Protein AF-A0AA39SFR7-F1 (afdb_monomer_lite)

Sequence (119 aa):
MWKAAFNCLSVDEKVRSVGVPIVSACNCCSSRGIEDLDHILNNGDFASNLWRKVSAEVGVPFLAHRNWKERVQQWFNRASRSSQLGNLMVLIPCLVIWRLWRRRCAARLEGKLESISDV

Foldseek 3Di:
DVCLVVVVDDAPVVVVVVPDDDDAFQLQAPPTDGTDSQCLCPDPPVNPVVLVVVCVVLVHDDDPPDGNVVSLVSLQVPQDPPDPSSVVSNVVSVVSNVVSVVQSCCCVPVVDHDDPVND

Organism: Acer saccharum (NCBI:txid4024)

Radius of gyration: 14.79 Å; chains: 1; bounding box: 34×28×43 Å

Structure (mmCIF, N/CA/C/O backbone):
data_AF-A0AA39SFR7-F1
#
_entry.id   AF-A0AA39SFR7-F1
#
loop_
_atom_site.group_PDB
_atom_site.id
_atom_site.type_symbol
_atom_site.label_atom_id
_atom_site.label_alt_id
_atom_site.label_comp_id
_atom_site.label_asym_id
_atom_site.label_entity_id
_atom_site.label_seq_id
_atom_site.pdbx_PDB_ins_code
_atom_site.Cartn_x
_atom_site.Cartn_y
_atom_site.Cartn_z
_atom_site.occupancy
_atom_site.B_iso_or_equiv
_atom_site.auth_seq_id
_atom_site.auth_comp_id
_atom_site.auth_asym_id
_atom_site.auth_atom_id
_atom_site.pdbx_PDB_model_num
ATOM 1 N N . MET A 1 1 ? -2.981 7.686 -6.000 1.00 81.06 1 MET A N 1
ATOM 2 C CA . MET A 1 1 ? -1.546 7.653 -5.642 1.00 81.06 1 MET A CA 1
ATOM 3 C C . MET A 1 1 ? -1.153 8.759 -4.678 1.00 81.06 1 MET A C 1
ATOM 5 O O . MET A 1 1 ? -0.687 8.445 -3.594 1.00 81.06 1 MET A O 1
ATOM 9 N N . TRP A 1 2 ? -1.393 10.032 -5.014 1.00 89.69 2 TRP A N 1
ATOM 10 C CA . TRP A 1 2 ? -0.964 11.163 -4.179 1.00 89.69 2 TRP A CA 1
ATOM 11 C C . TRP A 1 2 ? -1.452 11.072 -2.719 1.00 89.69 2 TRP A C 1
ATOM 13 O O . TRP A 1 2 ? -0.640 11.185 -1.809 1.00 89.69 2 TRP A O 1
ATOM 23 N N . LYS A 1 3 ? -2.729 10.734 -2.472 1.00 92.19 3 LYS A N 1
ATOM 24 C CA . LYS A 1 3 ? -3.243 10.551 -1.099 1.00 92.19 3 LYS A CA 1
ATOM 25 C C . LYS A 1 3 ? -2.467 9.496 -0.302 1.00 92.19 3 LYS A C 1
ATOM 27 O O . LYS A 1 3 ? -2.249 9.683 0.887 1.00 92.19 3 LYS A O 1
ATOM 32 N N . ALA A 1 4 ? -2.040 8.405 -0.941 1.00 91.75 4 ALA A N 1
ATOM 33 C CA . ALA A 1 4 ? -1.218 7.384 -0.292 1.00 91.75 4 ALA A CA 1
ATOM 34 C C . ALA A 1 4 ? 0.193 7.922 -0.006 1.00 91.75 4 ALA A C 1
ATOM 36 O O . ALA A 1 4 ? 0.672 7.825 1.120 1.00 91.75 4 ALA A O 1
ATOM 37 N N . ALA A 1 5 ? 0.824 8.556 -1.002 1.00 90.06 5 ALA A N 1
ATOM 38 C CA . ALA A 1 5 ? 2.166 9.141 -0.896 1.00 90.06 5 ALA A CA 1
ATOM 39 C C . ALA A 1 5 ? 2.295 10.124 0.278 1.00 90.06 5 ALA A C 1
ATOM 41 O O . ALA A 1 5 ? 3.266 10.054 1.036 1.00 90.06 5 ALA A O 1
ATOM 42 N N . PHE A 1 6 ? 1.276 10.963 0.472 1.00 91.44 6 PHE A N 1
ATOM 43 C CA . PHE A 1 6 ? 1.222 11.980 1.522 1.00 91.44 6 PHE A CA 1
ATOM 44 C C . PHE A 1 6 ? 0.546 11.517 2.824 1.00 91.44 6 PHE A C 1
ATOM 46 O O . PHE A 1 6 ? 0.281 12.341 3.693 1.00 91.44 6 PHE A O 1
ATOM 53 N N . ASN A 1 7 ? 0.286 10.213 3.000 1.00 90.06 7 ASN A N 1
ATOM 54 C CA . ASN A 1 7 ? -0.351 9.671 4.212 1.00 90.06 7 ASN A CA 1
ATOM 55 C C . ASN A 1 7 ? -1.714 10.337 4.536 1.00 90.06 7 ASN A C 1
ATOM 57 O O . ASN A 1 7 ? -2.060 10.588 5.691 1.00 90.06 7 ASN A O 1
ATOM 61 N N . CYS A 1 8 ? -2.487 10.648 3.492 1.00 91.69 8 CYS A N 1
ATOM 62 C CA . CYS A 1 8 ? -3.820 11.259 3.563 1.00 91.69 8 CYS A CA 1
ATOM 63 C C . CYS A 1 8 ? -4.956 10.231 3.427 1.00 91.69 8 CYS A C 1
ATOM 65 O O . CYS A 1 8 ? -6.119 10.601 3.272 1.00 91.69 8 CYS A O 1
ATOM 67 N N . LEU A 1 9 ? -4.631 8.940 3.397 1.00 92.56 9 LEU A N 1
ATOM 68 C CA . LEU A 1 9 ? -5.615 7.867 3.366 1.00 92.56 9 LEU A CA 1
ATOM 69 C C . LEU A 1 9 ? -6.131 7.600 4.784 1.00 92.56 9 LEU A C 1
ATOM 71 O O . LEU A 1 9 ? -5.354 7.463 5.726 1.00 92.56 9 LEU A O 1
ATOM 75 N N . SER A 1 10 ? -7.451 7.518 4.929 1.00 91.00 10 SER A N 1
ATOM 76 C CA . SER A 1 10 ? -8.133 7.324 6.209 1.00 91.00 10 SER A CA 1
ATOM 77 C C . SER A 1 10 ? -8.085 5.863 6.661 1.00 91.00 10 SER A C 1
ATOM 79 O O . SER A 1 10 ? -9.076 5.152 6.534 1.00 91.00 10 SER A O 1
ATOM 81 N N . VAL A 1 11 ? -6.936 5.387 7.136 1.00 94.62 11 VAL A N 1
ATOM 82 C CA . VAL A 1 11 ? -6.801 4.090 7.836 1.00 94.62 11 VAL A CA 1
ATOM 83 C C . VAL A 1 11 ? -7.001 4.266 9.343 1.00 94.62 11 VAL A C 1
ATOM 85 O O . VAL A 1 11 ? -6.860 5.384 9.847 1.00 94.62 11 VAL A O 1
ATOM 88 N N . ASP A 1 12 ? -7.318 3.196 10.070 1.00 94.69 12 ASP A N 1
ATOM 89 C CA . ASP A 1 12 ? -7.673 3.313 11.491 1.00 94.69 12 ASP A CA 1
ATOM 90 C C . ASP A 1 12 ? -6.534 3.873 12.348 1.00 94.69 12 ASP A C 1
ATOM 92 O O . ASP A 1 12 ? -6.768 4.774 13.153 1.00 94.69 12 ASP A O 1
ATOM 96 N N . GLU A 1 13 ? -5.286 3.449 12.119 1.00 94.81 13 GLU A N 1
ATOM 97 C CA . GLU A 1 13 ? -4.141 4.037 12.835 1.00 94.81 13 GLU A CA 1
ATOM 98 C C . GLU A 1 13 ? -3.993 5.539 12.568 1.00 94.81 13 GLU A C 1
ATOM 100 O O . GLU A 1 13 ? -3.608 6.304 13.454 1.00 94.81 13 GLU A O 1
ATOM 105 N N . LYS A 1 14 ? -4.356 6.007 11.366 1.00 93.94 14 LYS A N 1
ATOM 106 C CA . LYS A 1 14 ? -4.312 7.437 11.046 1.00 93.94 14 LYS A CA 1
ATOM 107 C C . LYS A 1 14 ? -5.391 8.200 11.811 1.00 93.94 14 LYS A C 1
ATOM 109 O O . LYS A 1 14 ? -5.107 9.275 12.335 1.00 93.94 14 LYS A O 1
ATOM 114 N N . VAL A 1 15 ? -6.595 7.645 11.908 1.00 93.56 15 VAL A N 1
ATOM 115 C CA . VAL A 1 15 ? -7.703 8.221 12.686 1.00 93.56 15 VAL A CA 1
ATOM 116 C C . VAL A 1 15 ? -7.374 8.233 14.184 1.00 93.56 15 VAL A C 1
ATOM 118 O O . VAL A 1 15 ? -7.579 9.243 14.854 1.00 93.56 15 VAL A O 1
ATOM 121 N N . ARG A 1 16 ? -6.752 7.168 14.698 1.00 94.25 16 ARG A N 1
ATOM 122 C CA . ARG A 1 16 ? -6.247 7.126 16.075 1.00 94.25 16 ARG A CA 1
ATOM 123 C C . ARG A 1 16 ? -5.173 8.183 16.326 1.00 94.25 16 ARG A C 1
ATOM 125 O O . ARG A 1 16 ? -5.209 8.849 17.355 1.00 94.25 16 ARG A O 1
ATOM 132 N N . SER A 1 17 ? -4.255 8.385 15.376 1.00 92.75 17 SER A N 1
ATOM 133 C CA . SER A 1 17 ? -3.167 9.369 15.510 1.00 92.75 17 SER A CA 1
ATOM 134 C C . SER A 1 17 ? -3.646 10.819 15.653 1.00 92.75 17 SER A C 1
ATOM 136 O O . SER A 1 17 ? -2.886 11.659 16.123 1.00 92.75 17 SER A O 1
ATOM 138 N N . VAL A 1 18 ? -4.893 11.120 15.265 1.00 92.94 18 VAL A N 1
ATOM 139 C CA . VAL A 1 18 ? -5.512 12.448 15.435 1.00 92.94 18 VAL A CA 1
ATOM 140 C C . VAL A 1 18 ? -6.412 12.535 16.677 1.00 92.94 18 VAL A C 1
ATOM 142 O O . VAL A 1 18 ? -7.154 13.498 16.828 1.00 92.94 18 VAL A O 1
ATOM 145 N N . GLY A 1 19 ? -6.341 11.546 17.576 1.00 93.06 19 GLY A N 1
ATOM 146 C CA . GLY A 1 19 ? -6.994 11.564 18.890 1.00 93.06 19 GLY A CA 1
ATOM 147 C C . GLY A 1 19 ? -8.388 10.937 18.943 1.00 93.06 19 GLY A C 1
ATOM 148 O O . GLY A 1 19 ? -9.040 11.013 19.980 1.00 93.06 19 GLY A O 1
ATOM 149 N N . VAL A 1 20 ? -8.861 10.303 17.866 1.00 93.50 20 VAL A N 1
ATOM 150 C CA . VAL A 1 20 ? -10.174 9.642 17.862 1.00 93.50 20 VAL A CA 1
ATOM 151 C C . VAL A 1 20 ? -10.036 8.215 18.420 1.00 93.50 20 VAL A C 1
ATOM 153 O O . VAL A 1 20 ? -9.296 7.408 17.846 1.00 93.50 20 VAL A O 1
ATOM 156 N N . PRO A 1 21 ? -10.737 7.860 19.515 1.00 92.06 21 PRO A N 1
ATOM 157 C CA . PRO A 1 21 ? -10.583 6.566 20.169 1.00 92.06 21 PRO A CA 1
ATOM 158 C C . PRO A 1 21 ? -11.353 5.474 19.414 1.00 92.06 21 PRO A C 1
ATOM 160 O O . PRO A 1 21 ? -12.504 5.173 19.722 1.00 92.06 21 PRO A O 1
ATOM 163 N N . ILE A 1 22 ? -10.706 4.871 18.415 1.00 92.12 22 ILE A N 1
ATOM 164 C CA . ILE A 1 22 ? -11.236 3.718 17.676 1.00 92.12 22 ILE A CA 1
ATOM 165 C C . ILE A 1 22 ? -10.388 2.457 17.876 1.00 92.12 22 ILE A C 1
ATOM 167 O O . ILE A 1 22 ? -9.159 2.501 18.040 1.00 92.12 22 ILE A O 1
ATOM 171 N N . VAL A 1 23 ? -11.053 1.304 17.800 1.00 90.38 23 VAL A N 1
ATOM 172 C CA . VAL A 1 23 ? -10.392 -0.001 17.704 1.00 90.38 23 VAL A CA 1
ATOM 173 C C . VAL A 1 23 ? -9.950 -0.202 16.256 1.00 90.38 23 VAL A C 1
ATOM 175 O O . VAL A 1 23 ? -10.771 -0.193 15.346 1.00 90.38 23 VAL A O 1
ATOM 178 N N . SER A 1 24 ? -8.643 -0.356 16.054 1.00 91.25 24 SER A N 1
ATOM 179 C CA . SER A 1 24 ? -8.042 -0.596 14.742 1.00 91.25 24 SER A CA 1
ATOM 180 C C . SER A 1 24 ? -8.161 -2.073 14.414 1.00 91.25 24 SER A C 1
ATOM 182 O O . SER A 1 24 ? -7.637 -2.910 15.151 1.00 91.25 24 SER A O 1
ATOM 184 N N . ALA A 1 25 ? -8.888 -2.388 13.347 1.00 90.69 25 ALA A N 1
ATOM 185 C CA . ALA A 1 25 ? -9.097 -3.761 12.918 1.00 90.69 25 ALA A CA 1
ATOM 186 C C . ALA A 1 25 ? -9.307 -3.813 11.406 1.00 90.69 25 ALA A C 1
ATOM 188 O O . ALA A 1 25 ? -10.299 -3.312 10.875 1.00 90.69 25 ALA A O 1
ATOM 189 N N . CYS A 1 26 ? -8.386 -4.470 10.708 1.00 89.25 26 CYS A N 1
ATOM 190 C CA . CYS A 1 26 ? -8.499 -4.672 9.276 1.00 89.25 26 CYS A CA 1
ATOM 191 C C . CYS A 1 26 ? -9.662 -5.621 8.958 1.00 89.25 26 CYS A C 1
ATOM 193 O O . CYS A 1 26 ? -9.691 -6.765 9.411 1.00 89.25 26 CYS A O 1
ATOM 195 N N . ASN A 1 27 ? -10.594 -5.161 8.122 1.00 86.44 27 ASN A N 1
ATOM 196 C CA . ASN A 1 27 ? -11.717 -5.970 7.631 1.00 86.44 27 ASN A CA 1
ATOM 197 C C . ASN A 1 27 ? -11.387 -6.754 6.346 1.00 86.44 27 ASN A C 1
ATOM 199 O O . ASN A 1 27 ? -12.253 -7.431 5.806 1.00 86.44 27 ASN A O 1
ATOM 203 N N . CYS A 1 28 ? -10.162 -6.633 5.822 1.00 78.88 28 CYS A N 1
ATOM 204 C CA . CYS A 1 28 ? -9.771 -7.213 4.530 1.00 78.88 28 CYS A CA 1
ATOM 205 C C . CYS A 1 28 ? -9.059 -8.568 4.644 1.00 78.88 28 CYS A C 1
ATOM 207 O O . CYS A 1 28 ? -8.902 -9.246 3.626 1.00 78.88 28 CYS A O 1
ATOM 209 N N . CYS A 1 29 ? -8.590 -8.914 5.844 1.00 80.25 29 CYS A N 1
ATOM 210 C CA . CYS A 1 29 ? -7.754 -10.079 6.124 1.00 80.25 29 CYS A CA 1
ATOM 211 C C . CYS A 1 29 ? -8.498 -11.055 7.040 1.00 80.25 29 CYS A C 1
ATOM 213 O O . CYS A 1 29 ? -9.317 -10.640 7.861 1.00 80.25 29 CYS A O 1
ATOM 215 N N . SER A 1 30 ? -8.193 -12.348 6.913 1.00 78.94 30 SER A N 1
ATOM 216 C CA . SER A 1 30 ? -8.817 -13.403 7.721 1.00 78.94 30 SER A CA 1
ATOM 217 C C . SER A 1 30 ? -8.435 -13.262 9.195 1.00 78.94 30 SER A C 1
ATOM 219 O O . SER A 1 30 ? -9.294 -13.330 10.073 1.00 78.94 30 SER A O 1
ATOM 221 N N . SER A 1 31 ? -7.154 -12.992 9.471 1.00 78.56 31 SER A N 1
ATOM 222 C CA . SER A 1 31 ? -6.708 -12.517 10.779 1.00 78.56 31 SER A CA 1
ATOM 223 C C . SER A 1 31 ? -6.834 -10.998 10.834 1.00 78.56 31 SER A C 1
ATOM 225 O O . SER A 1 31 ? -6.160 -10.283 10.086 1.00 78.56 31 SER A O 1
ATOM 227 N N . ARG A 1 32 ? -7.688 -10.496 11.730 1.00 80.81 32 ARG A N 1
ATOM 228 C CA . ARG A 1 32 ? -7.891 -9.057 11.941 1.00 80.81 32 ARG A CA 1
ATOM 229 C C . ARG A 1 32 ? -6.641 -8.439 12.577 1.00 80.81 32 ARG A C 1
ATOM 231 O O . ARG A 1 32 ? -6.495 -8.439 13.795 1.00 80.81 32 ARG A O 1
ATOM 238 N N . GLY A 1 33 ? -5.730 -7.952 11.738 1.00 83.94 33 GLY A N 1
ATOM 239 C CA . GLY A 1 33 ? -4.559 -7.176 12.147 1.00 83.94 33 GLY A CA 1
ATOM 240 C C . GLY A 1 33 ? -4.872 -5.692 12.345 1.00 83.94 33 GLY A C 1
ATOM 241 O O . GLY A 1 33 ? -5.975 -5.228 12.045 1.00 83.94 33 GLY A O 1
ATOM 242 N N . ILE A 1 34 ? -3.875 -4.943 12.818 1.00 92.25 34 ILE A N 1
ATOM 243 C CA . ILE A 1 34 ? -3.920 -3.478 12.896 1.00 92.25 34 ILE A CA 1
ATOM 244 C C . ILE A 1 34 ? -4.090 -2.907 11.482 1.00 92.25 34 ILE A C 1
ATOM 246 O O . ILE A 1 34 ? -3.373 -3.281 10.554 1.00 92.25 34 ILE A O 1
ATOM 250 N N . GLU A 1 35 ? -5.053 -2.002 11.306 1.00 93.81 35 GLU A N 1
ATOM 251 C CA . GLU A 1 35 ? -5.311 -1.361 10.020 1.00 93.81 35 GLU A CA 1
ATOM 252 C C . GLU A 1 35 ? -4.462 -0.090 9.869 1.00 93.81 35 GLU A C 1
ATOM 254 O O . GLU A 1 35 ? -4.891 1.027 10.175 1.00 93.81 35 GLU A O 1
ATOM 259 N N . ASP A 1 36 ? -3.240 -0.266 9.371 1.00 95.00 36 ASP A N 1
ATOM 260 C CA . ASP A 1 36 ? -2.368 0.824 8.937 1.00 95.00 36 ASP A CA 1
ATOM 261 C C . ASP A 1 36 ? -2.146 0.812 7.413 1.00 95.00 36 ASP A C 1
ATOM 263 O O . ASP A 1 36 ? -2.634 -0.054 6.678 1.00 95.00 36 ASP A O 1
ATOM 267 N N . LEU A 1 37 ? -1.431 1.820 6.904 1.00 95.00 37 LEU A N 1
ATOM 268 C CA . LEU A 1 37 ? -1.169 1.915 5.469 1.00 95.00 37 LEU A CA 1
ATOM 269 C C . LEU A 1 37 ? -0.297 0.785 4.936 1.00 95.00 37 LEU A C 1
ATOM 271 O O . LEU A 1 37 ? -0.492 0.368 3.796 1.00 95.00 37 LEU A O 1
ATOM 275 N N . ASP A 1 38 ? 0.670 0.324 5.721 1.00 95.25 38 ASP A N 1
ATOM 276 C CA . ASP A 1 38 ? 1.567 -0.738 5.293 1.00 95.25 38 ASP A CA 1
ATOM 277 C C . ASP A 1 38 ? 0.835 -2.076 5.219 1.00 95.25 38 ASP A C 1
ATOM 279 O O . ASP A 1 38 ? 0.981 -2.825 4.255 1.00 95.25 38 ASP A O 1
ATOM 283 N N . HIS A 1 39 ? -0.043 -2.332 6.179 1.00 94.50 39 HIS A N 1
ATOM 284 C CA . HIS A 1 39 ? -0.918 -3.483 6.181 1.00 94.50 39 HIS A CA 1
ATOM 285 C C . HIS A 1 39 ? -1.821 -3.508 4.949 1.00 94.50 39 HIS A C 1
ATOM 287 O O . HIS A 1 39 ? -1.823 -4.487 4.200 1.00 94.50 39 HIS A O 1
ATOM 293 N N . ILE A 1 40 ? -2.527 -2.409 4.673 1.00 94.94 40 ILE A N 1
ATOM 294 C CA . ILE A 1 40 ? -3.466 -2.340 3.546 1.00 94.94 40 ILE A CA 1
ATOM 295 C C . ILE A 1 40 ? -2.761 -2.378 2.185 1.00 94.94 40 ILE A C 1
ATOM 297 O O . ILE A 1 40 ? -3.279 -2.983 1.245 1.00 94.94 40 ILE A O 1
ATOM 301 N N . LEU A 1 41 ? -1.602 -1.729 2.047 1.00 95.50 41 LEU A N 1
ATOM 302 C CA . LEU A 1 41 ? -0.946 -1.553 0.747 1.00 95.50 41 LEU A CA 1
ATOM 303 C C . LEU A 1 41 ? 0.185 -2.546 0.470 1.00 95.50 41 LEU A C 1
ATOM 305 O O . LEU A 1 41 ? 0.699 -2.556 -0.649 1.00 95.50 41 LEU A O 1
ATOM 309 N N . ASN A 1 42 ? 0.605 -3.350 1.447 1.00 95.06 42 ASN A N 1
ATOM 310 C CA . ASN A 1 42 ? 1.832 -4.130 1.327 1.00 95.06 42 ASN A CA 1
ATOM 311 C C . ASN A 1 42 ? 1.806 -5.482 2.051 1.00 95.06 42 ASN A C 1
ATOM 313 O O . ASN A 1 42 ? 1.938 -6.508 1.384 1.00 95.06 42 ASN A O 1
ATOM 317 N N . ASN A 1 43 ? 1.688 -5.494 3.381 1.00 93.19 43 ASN A N 1
ATOM 318 C CA . ASN A 1 43 ? 2.003 -6.683 4.181 1.00 93.19 43 ASN A CA 1
ATOM 319 C C . ASN A 1 43 ? 0.785 -7.526 4.597 1.00 93.19 43 ASN A C 1
ATOM 321 O O . ASN A 1 43 ? 0.973 -8.672 5.000 1.00 93.19 43 ASN A O 1
ATOM 325 N N . GLY A 1 44 ? -0.440 -7.009 4.459 1.00 91.81 44 GLY A N 1
ATOM 326 C CA . GLY A 1 44 ? -1.653 -7.778 4.731 1.00 91.81 44 GLY A CA 1
ATOM 327 C C . GLY A 1 44 ? -1.796 -8.968 3.784 1.00 91.81 44 GLY A C 1
ATOM 328 O O . GLY A 1 44 ? -1.305 -8.921 2.657 1.00 91.81 44 GLY A O 1
ATOM 329 N N . ASP A 1 45 ? -2.486 -10.023 4.221 1.00 90.06 45 ASP A N 1
ATOM 330 C CA . ASP A 1 45 ? -2.546 -11.319 3.523 1.00 90.06 45 ASP A CA 1
ATOM 331 C C . ASP A 1 45 ? -2.853 -11.173 2.028 1.00 90.06 45 ASP A C 1
ATOM 333 O O . ASP A 1 45 ? -2.118 -11.657 1.164 1.00 90.06 45 ASP A O 1
ATOM 337 N N . PHE A 1 46 ? -3.915 -10.429 1.709 1.00 89.75 46 PHE A N 1
ATOM 338 C CA . PHE A 1 46 ? -4.302 -10.176 0.327 1.00 89.75 46 PHE A CA 1
ATOM 339 C C . PHE A 1 46 ? -3.278 -9.314 -0.422 1.00 89.75 46 PHE A C 1
ATOM 341 O O . PHE A 1 46 ? -2.939 -9.622 -1.564 1.00 89.75 46 PHE A O 1
ATOM 348 N N . ALA A 1 47 ? -2.774 -8.250 0.209 1.00 93.12 47 ALA A N 1
ATOM 349 C CA . ALA A 1 47 ? -1.805 -7.344 -0.402 1.00 93.12 47 ALA A CA 1
ATOM 350 C C . ALA A 1 47 ? -0.502 -8.068 -0.751 1.00 93.12 47 ALA A C 1
ATOM 352 O O . ALA A 1 47 ? -0.030 -7.982 -1.883 1.00 93.12 47 ALA A O 1
ATOM 353 N N . SER A 1 48 ? 0.030 -8.841 0.192 1.00 93.31 48 SER A N 1
ATOM 354 C CA . SER A 1 48 ? 1.240 -9.642 0.034 1.00 93.31 48 SER A CA 1
ATOM 355 C C . SER A 1 48 ? 1.085 -10.671 -1.087 1.00 93.31 48 SER A C 1
ATOM 357 O O . SER A 1 48 ? 1.963 -10.793 -1.943 1.00 93.31 48 SER A O 1
ATOM 359 N N . ASN A 1 49 ? -0.061 -11.358 -1.147 1.00 92.81 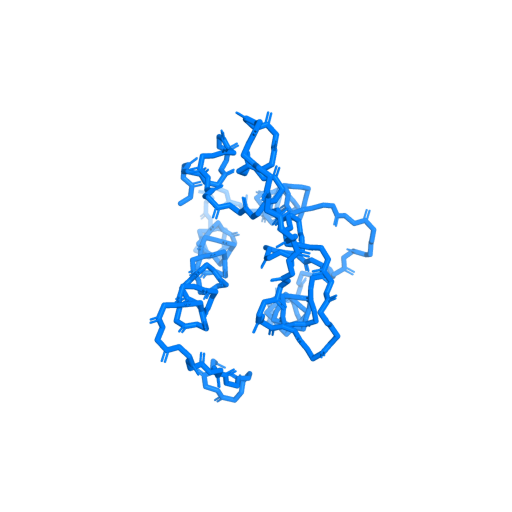49 ASN A N 1
ATOM 360 C CA . ASN A 1 49 ? -0.348 -12.326 -2.204 1.00 92.81 49 ASN A CA 1
ATOM 361 C C . ASN A 1 49 ? -0.489 -11.670 -3.583 1.00 92.81 49 ASN A C 1
ATOM 363 O O . ASN A 1 49 ? 0.091 -12.171 -4.547 1.00 92.81 49 ASN A O 1
ATOM 367 N N . LEU A 1 50 ? -1.196 -10.539 -3.679 1.00 93.75 50 LEU A N 1
ATOM 368 C CA . LEU A 1 50 ? -1.335 -9.798 -4.933 1.00 93.75 50 LEU A CA 1
ATOM 369 C C . LEU A 1 50 ? 0.023 -9.298 -5.429 1.00 93.75 50 LEU A C 1
ATOM 371 O O . LEU A 1 50 ? 0.370 -9.507 -6.588 1.00 93.75 50 LEU A O 1
ATOM 375 N N . TRP A 1 51 ? 0.821 -8.696 -4.545 1.00 95.56 51 TRP A N 1
ATOM 376 C CA . TRP A 1 51 ? 2.170 -8.267 -4.888 1.00 95.56 51 TRP A CA 1
ATOM 377 C C . TRP A 1 51 ? 3.034 -9.431 -5.349 1.00 95.56 51 TRP A C 1
ATOM 379 O O . TRP A 1 51 ? 3.734 -9.274 -6.337 1.00 95.56 51 TRP A O 1
ATOM 389 N N . ARG A 1 52 ? 2.977 -10.593 -4.686 1.00 95.00 52 ARG A N 1
ATOM 390 C CA . ARG A 1 52 ? 3.740 -11.782 -5.089 1.00 95.00 52 ARG A CA 1
ATOM 391 C C . ARG A 1 52 ? 3.323 -12.290 -6.471 1.00 95.00 52 ARG A C 1
ATOM 393 O O . ARG A 1 52 ? 4.206 -12.568 -7.276 1.00 95.00 52 ARG A O 1
ATOM 400 N N . LYS A 1 53 ? 2.015 -12.365 -6.748 1.00 94.56 53 LYS A N 1
ATOM 401 C CA . LYS A 1 53 ? 1.462 -12.775 -8.052 1.00 94.56 53 LYS A CA 1
ATOM 402 C C . LYS A 1 53 ? 1.948 -11.840 -9.162 1.00 94.56 53 LYS A C 1
ATOM 404 O O . LYS A 1 53 ? 2.629 -12.278 -10.080 1.00 94.56 53 LYS A O 1
ATOM 409 N N . VAL A 1 54 ? 1.700 -10.541 -9.007 1.00 94.25 54 VAL A N 1
ATOM 410 C CA . VAL A 1 54 ? 2.056 -9.527 -10.009 1.00 94.25 54 VAL A CA 1
ATOM 411 C C . VAL A 1 54 ? 3.575 -9.434 -10.194 1.00 94.25 54 VAL A C 1
ATOM 413 O O . VAL A 1 54 ? 4.059 -9.373 -11.317 1.00 94.25 54 VAL A O 1
ATOM 416 N N . SER A 1 55 ? 4.354 -9.487 -9.108 1.00 93.75 55 SER A N 1
ATOM 417 C CA . SER A 1 55 ? 5.820 -9.550 -9.160 1.00 93.75 55 SER A CA 1
ATOM 418 C C . SER A 1 55 ? 6.334 -10.748 -9.959 1.00 93.75 55 SER A C 1
ATOM 420 O O . SER A 1 55 ? 7.265 -10.588 -10.748 1.00 93.75 55 SER A O 1
ATOM 422 N N . ALA A 1 56 ? 5.741 -11.930 -9.771 1.00 94.12 56 ALA A N 1
ATOM 423 C CA . ALA A 1 56 ? 6.124 -13.138 -10.494 1.00 94.12 56 ALA A CA 1
ATOM 424 C C . ALA A 1 56 ? 5.806 -13.031 -11.994 1.00 94.12 56 ALA A C 1
ATOM 426 O O . ALA A 1 56 ? 6.653 -13.379 -12.813 1.00 94.12 56 ALA A O 1
ATOM 427 N N . GLU A 1 57 ? 4.639 -12.487 -12.350 1.00 91.44 57 GLU A N 1
ATOM 428 C CA . GLU A 1 57 ? 4.194 -12.332 -13.743 1.00 91.44 57 GLU A CA 1
ATOM 429 C C . GLU A 1 57 ? 5.112 -11.426 -14.578 1.00 91.44 57 GLU A C 1
ATOM 431 O O . GLU A 1 57 ? 5.291 -11.667 -15.769 1.00 91.44 57 GLU A O 1
ATOM 436 N N . VAL A 1 58 ? 5.736 -10.412 -13.966 1.00 89.69 58 VAL A N 1
ATOM 437 C CA . VAL A 1 58 ? 6.626 -9.469 -14.673 1.00 89.69 58 VAL A CA 1
ATOM 438 C C . VAL A 1 58 ? 8.111 -9.607 -14.314 1.00 89.69 58 VAL A C 1
ATOM 440 O O . VAL A 1 58 ? 8.921 -8.755 -14.679 1.00 89.69 58 VAL A O 1
ATOM 443 N N . GLY A 1 59 ? 8.495 -10.656 -13.580 1.00 90.31 59 GLY A N 1
ATOM 444 C CA . GLY A 1 59 ? 9.900 -10.925 -13.243 1.00 90.31 59 GLY A CA 1
ATOM 445 C C . GLY A 1 59 ? 10.538 -9.917 -12.273 1.00 90.31 59 GLY A C 1
ATOM 446 O O . GLY A 1 59 ? 11.747 -9.664 -12.316 1.00 90.31 59 GLY A O 1
ATOM 447 N N . VAL A 1 60 ? 9.748 -9.314 -11.382 1.00 90.94 60 VAL A N 1
ATOM 448 C CA . VAL A 1 60 ? 10.236 -8.414 -10.327 1.00 90.94 60 VAL A CA 1
ATOM 449 C C . VAL A 1 60 ? 10.393 -9.204 -9.026 1.00 90.94 60 VAL A C 1
ATOM 451 O O . VAL A 1 60 ? 9.396 -9.688 -8.505 1.00 90.94 60 VAL A O 1
ATOM 454 N N . PRO A 1 61 ? 11.595 -9.312 -8.431 1.00 90.88 61 PRO A N 1
ATOM 455 C CA . PRO A 1 61 ? 11.792 -9.989 -7.158 1.00 90.88 61 PRO A CA 1
ATOM 456 C C . PRO A 1 61 ? 10.905 -9.404 -6.063 1.00 90.88 61 PRO A C 1
ATOM 458 O O . PRO A 1 61 ? 10.909 -8.196 -5.821 1.00 90.88 61 PRO A O 1
ATOM 461 N N . PHE A 1 62 ? 10.181 -10.269 -5.366 1.00 92.6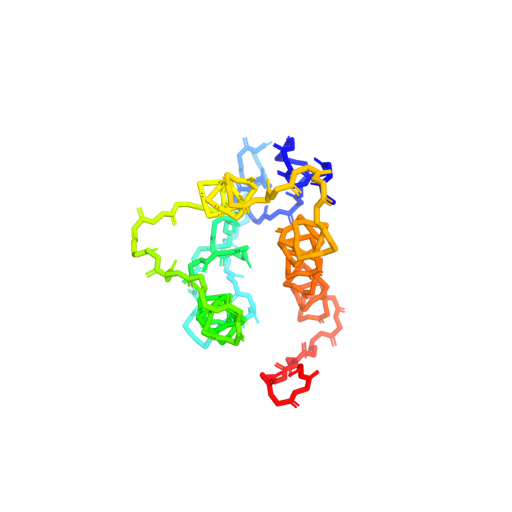9 62 PHE A N 1
ATOM 462 C CA . PHE A 1 62 ? 9.454 -9.895 -4.164 1.00 92.69 62 PHE A CA 1
ATOM 463 C C . PHE A 1 62 ? 10.432 -9.889 -2.983 1.00 92.69 62 PHE A C 1
ATOM 465 O O . PHE A 1 62 ? 10.841 -10.947 -2.510 1.00 92.69 62 PHE A O 1
ATOM 472 N N . LEU A 1 63 ? 10.830 -8.705 -2.515 1.00 91.00 63 LEU A N 1
ATOM 473 C CA . LEU A 1 63 ? 11.709 -8.577 -1.351 1.00 91.00 63 LEU A CA 1
ATOM 474 C C . LEU A 1 63 ? 10.878 -8.590 -0.063 1.00 91.00 63 LEU A C 1
ATOM 476 O O . LEU A 1 63 ? 9.943 -7.801 0.091 1.00 91.00 63 LEU A O 1
ATOM 480 N N . ALA A 1 64 ? 11.225 -9.489 0.858 1.00 87.94 64 ALA A N 1
ATOM 481 C CA . ALA A 1 64 ? 10.649 -9.509 2.199 1.00 87.94 64 ALA A CA 1
ATOM 482 C C . ALA A 1 64 ? 11.084 -8.271 3.007 1.00 87.94 64 ALA A C 1
ATOM 484 O O . ALA A 1 64 ? 12.068 -7.612 2.671 1.00 87.94 64 ALA A O 1
ATOM 485 N N . HIS A 1 65 ? 10.351 -7.969 4.084 1.00 88.00 65 HIS A N 1
ATOM 486 C CA . HIS A 1 65 ? 10.679 -6.902 5.044 1.00 88.00 65 HIS A CA 1
ATOM 487 C C . HIS A 1 65 ? 10.832 -5.497 4.435 1.00 88.00 65 HIS A C 1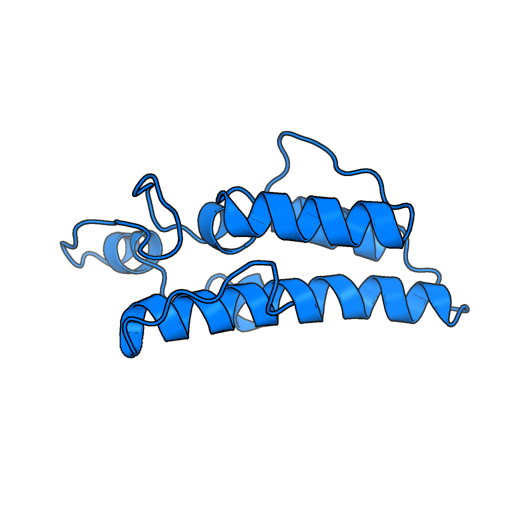
ATOM 489 O O . HIS A 1 65 ? 11.652 -4.701 4.884 1.00 88.00 65 HIS A O 1
ATOM 495 N N . ARG A 1 66 ? 10.031 -5.183 3.415 1.00 93.25 66 ARG A N 1
ATOM 496 C CA . ARG A 1 66 ? 9.894 -3.828 2.869 1.00 93.25 66 ARG A CA 1
ATOM 497 C C . ARG A 1 66 ? 8.555 -3.245 3.253 1.00 93.25 66 ARG A C 1
ATOM 499 O O . ARG A 1 66 ? 7.564 -3.971 3.214 1.00 93.25 66 ARG A O 1
ATOM 506 N N . ASN A 1 67 ? 8.527 -1.954 3.555 1.00 95.06 67 ASN A N 1
ATOM 507 C CA . ASN A 1 67 ? 7.284 -1.202 3.635 1.00 95.06 67 ASN A CA 1
ATOM 508 C C . ASN A 1 67 ? 6.745 -0.884 2.226 1.00 95.06 67 ASN A C 1
ATOM 510 O O . ASN A 1 67 ? 7.423 -1.055 1.207 1.00 95.06 67 ASN A O 1
ATOM 514 N N . TRP A 1 68 ? 5.511 -0.402 2.146 1.00 95.25 68 TRP A N 1
ATOM 515 C CA . TRP A 1 68 ? 4.809 -0.159 0.894 1.00 95.25 68 TRP A CA 1
ATOM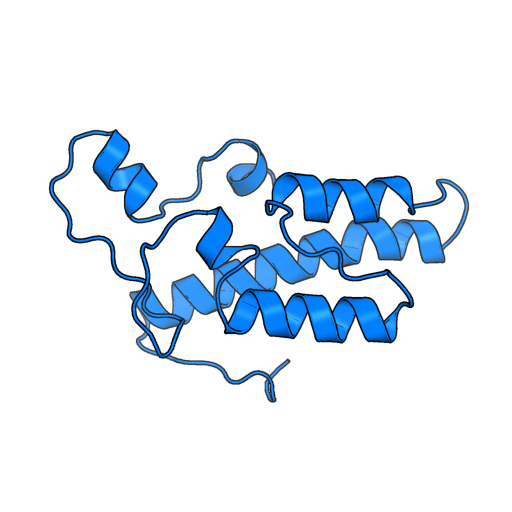 516 C C . TRP A 1 68 ? 5.507 0.892 0.022 1.00 95.25 68 TRP A C 1
ATOM 518 O O . TRP A 1 68 ? 5.516 0.753 -1.201 1.00 95.25 68 TRP A O 1
ATOM 528 N N . LYS A 1 69 ? 6.134 1.916 0.622 1.00 95.50 69 LYS A N 1
ATOM 529 C CA . LYS A 1 69 ? 6.870 2.950 -0.125 1.00 95.50 69 LYS A CA 1
ATOM 530 C C . LYS A 1 69 ? 8.132 2.371 -0.743 1.00 95.50 69 LYS A C 1
ATOM 532 O O . LYS A 1 69 ? 8.385 2.592 -1.923 1.00 95.50 69 LYS A O 1
ATOM 537 N N . GLU A 1 70 ? 8.895 1.606 0.032 1.00 95.69 70 GLU A N 1
ATOM 538 C CA . GLU A 1 70 ? 10.090 0.918 -0.459 1.00 95.69 70 GLU A CA 1
ATOM 539 C C . GLU A 1 70 ? 9.743 -0.068 -1.574 1.00 95.69 70 GLU A C 1
ATOM 541 O O . GLU A 1 70 ? 10.456 -0.137 -2.576 1.00 95.69 70 GLU A O 1
ATOM 546 N N . ARG A 1 71 ? 8.618 -0.782 -1.442 1.00 95.06 71 ARG A N 1
ATOM 547 C CA . ARG A 1 71 ? 8.115 -1.660 -2.498 1.00 95.06 71 ARG A CA 1
ATOM 548 C C . ARG A 1 71 ? 7.838 -0.875 -3.774 1.00 95.06 71 ARG A C 1
ATOM 550 O O . ARG A 1 71 ? 8.360 -1.240 -4.816 1.00 95.06 71 ARG A O 1
ATOM 557 N N . VAL A 1 72 ? 7.082 0.220 -3.722 1.00 94.62 72 VAL A N 1
ATOM 558 C CA . VAL A 1 72 ? 6.828 1.054 -4.915 1.00 94.62 72 VAL A CA 1
ATOM 559 C C . VAL A 1 72 ? 8.132 1.597 -5.506 1.00 94.62 72 VAL A C 1
ATOM 561 O O . VAL A 1 72 ? 8.328 1.546 -6.720 1.00 94.62 72 VAL A O 1
ATOM 564 N N . GLN A 1 73 ? 9.056 2.057 -4.661 1.00 93.75 73 GLN A N 1
ATOM 565 C CA . GLN A 1 73 ? 10.345 2.577 -5.110 1.00 93.75 73 GLN A CA 1
ATOM 566 C C . GLN A 1 73 ? 11.169 1.513 -5.845 1.00 93.75 73 GLN A C 1
ATOM 568 O O . GLN A 1 73 ? 11.797 1.816 -6.855 1.00 93.75 73 GLN A O 1
ATOM 573 N N . GLN A 1 74 ? 11.137 0.256 -5.392 1.00 93.12 74 GLN A N 1
ATOM 574 C CA . GLN A 1 74 ? 11.802 -0.858 -6.071 1.00 93.12 74 GLN A CA 1
ATOM 575 C C . GLN A 1 74 ? 11.308 -1.029 -7.515 1.00 93.12 74 GLN A C 1
ATOM 577 O O . GLN A 1 74 ? 12.105 -1.303 -8.414 1.00 93.12 74 GLN A O 1
ATOM 582 N N . TRP A 1 75 ? 10.006 -0.863 -7.743 1.00 93.06 75 TRP A N 1
ATOM 583 C CA . TRP A 1 75 ? 9.420 -0.936 -9.079 1.00 93.06 75 TRP A CA 1
ATOM 584 C C . TRP A 1 75 ? 9.832 0.255 -9.940 1.00 93.06 75 TRP A C 1
ATOM 586 O O . TRP A 1 75 ? 10.257 0.073 -11.079 1.00 93.06 75 TRP A O 1
ATOM 596 N N . PHE A 1 76 ? 9.793 1.465 -9.379 1.00 91.38 76 PHE A N 1
ATOM 597 C CA . PHE A 1 76 ? 10.204 2.674 -10.093 1.00 91.38 76 PHE A CA 1
ATOM 598 C C . PHE A 1 76 ? 11.693 2.663 -10.450 1.00 91.38 76 PHE A C 1
ATOM 600 O O . PHE A 1 76 ? 12.054 3.084 -11.543 1.00 91.38 76 PHE A O 1
ATOM 607 N N . ASN A 1 77 ? 12.551 2.100 -9.597 1.00 90.31 77 ASN A N 1
ATOM 608 C CA . ASN A 1 77 ? 13.980 1.933 -9.886 1.00 90.31 77 ASN A CA 1
ATOM 609 C C . ASN A 1 77 ? 14.249 0.994 -11.074 1.00 90.31 77 ASN A C 1
ATOM 611 O O . ASN A 1 77 ? 15.318 1.052 -11.672 1.00 90.31 77 ASN A O 1
ATOM 615 N N . ARG A 1 78 ? 13.298 0.116 -11.410 1.00 86.12 78 ARG A N 1
ATOM 616 C CA . ARG A 1 78 ? 13.379 -0.795 -12.560 1.00 86.12 78 ARG A CA 1
ATOM 617 C C . ARG A 1 78 ? 12.748 -0.220 -13.826 1.00 86.12 78 ARG A C 1
ATOM 619 O O . ARG A 1 78 ? 12.892 -0.809 -14.895 1.00 86.12 78 ARG A O 1
ATOM 626 N N . ALA A 1 79 ? 12.043 0.903 -13.723 1.00 85.62 79 ALA A N 1
ATOM 627 C CA . ALA A 1 79 ? 11.443 1.550 -14.873 1.00 85.62 79 ALA A CA 1
ATOM 628 C C . ALA A 1 79 ? 12.529 2.205 -15.739 1.00 85.62 79 ALA A C 1
ATOM 630 O O . ALA A 1 79 ? 13.186 3.161 -15.328 1.00 85.62 79 ALA A O 1
ATOM 631 N N . SER A 1 80 ? 12.707 1.709 -16.964 1.00 80.50 80 SER A N 1
ATOM 632 C CA . SER A 1 80 ? 13.492 2.417 -17.978 1.00 80.50 80 SER A CA 1
ATOM 633 C C . SER A 1 80 ? 12.664 3.553 -18.582 1.00 80.50 80 SER A C 1
ATOM 635 O O . SER A 1 80 ? 11.526 3.346 -18.993 1.00 80.50 80 SER A O 1
ATOM 637 N N . ARG A 1 81 ? 13.234 4.758 -18.682 1.00 67.38 81 ARG A N 1
ATOM 638 C CA . ARG A 1 81 ? 12.526 5.942 -19.209 1.00 67.38 81 ARG A CA 1
ATOM 639 C C . ARG A 1 81 ? 12.177 5.852 -20.701 1.00 67.38 81 ARG A C 1
ATOM 641 O O . ARG A 1 81 ? 11.363 6.640 -21.165 1.00 67.38 81 ARG A O 1
ATOM 648 N N . SER A 1 82 ? 12.788 4.931 -21.446 1.00 68.75 82 SER A N 1
ATOM 649 C CA . SER A 1 82 ? 12.680 4.848 -22.910 1.00 68.75 82 SER A CA 1
ATOM 650 C C . SER A 1 82 ? 12.002 3.578 -23.429 1.00 68.75 82 SER A C 1
ATOM 652 O O . SER A 1 82 ? 11.901 3.409 -24.642 1.00 68.75 82 SER A O 1
ATOM 654 N N . SER A 1 83 ? 11.525 2.680 -22.556 1.00 80.56 83 SER A N 1
ATOM 655 C CA . SER A 1 83 ? 10.875 1.435 -22.984 1.00 80.56 83 SER A CA 1
ATOM 656 C C . SER A 1 83 ? 9.405 1.366 -22.572 1.00 80.56 83 SER A C 1
ATOM 658 O O . SER A 1 83 ? 9.013 1.817 -21.495 1.00 80.56 83 SER A O 1
ATOM 660 N N . GLN A 1 84 ? 8.582 0.734 -23.417 1.00 79.94 84 GLN A N 1
ATOM 661 C CA . GLN A 1 84 ? 7.185 0.416 -23.091 1.00 79.94 84 GLN A CA 1
ATOM 662 C C . GLN A 1 84 ? 7.091 -0.391 -21.787 1.00 79.94 84 GLN A C 1
ATOM 664 O O . GLN A 1 84 ? 6.229 -0.126 -20.951 1.00 79.94 84 GLN A O 1
ATOM 669 N N . LEU A 1 85 ? 8.040 -1.309 -21.572 1.00 80.75 85 LEU A N 1
ATOM 670 C CA . LEU A 1 85 ? 8.161 -2.073 -20.334 1.00 80.75 85 LEU A CA 1
ATOM 671 C C . LEU A 1 85 ? 8.403 -1.162 -19.122 1.00 80.75 85 LEU A C 1
ATOM 673 O O . LEU A 1 85 ? 7.788 -1.359 -18.082 1.00 80.75 85 LEU A O 1
ATOM 677 N N . GLY A 1 86 ? 9.234 -0.127 -19.245 1.00 85.06 86 GLY A N 1
ATOM 678 C CA . GLY A 1 86 ? 9.462 0.826 -18.162 1.00 85.06 86 GLY A CA 1
ATOM 679 C C . GLY A 1 86 ? 8.212 1.618 -17.776 1.00 85.06 86 GLY A C 1
ATOM 680 O O . GLY A 1 86 ? 7.953 1.799 -16.587 1.00 85.06 86 GLY A O 1
ATOM 681 N N . ASN A 1 87 ? 7.377 1.992 -18.748 1.00 84.31 87 ASN A N 1
ATOM 682 C CA . ASN A 1 87 ? 6.078 2.609 -18.463 1.00 84.31 87 ASN A CA 1
ATOM 683 C C . ASN A 1 87 ? 5.153 1.654 -17.691 1.00 84.31 87 ASN A C 1
ATOM 685 O O . ASN A 1 87 ? 4.522 2.065 -16.714 1.00 84.31 87 ASN A O 1
ATOM 689 N N . LEU A 1 88 ? 5.118 0.369 -18.063 1.00 87.69 88 LEU A N 1
ATOM 690 C CA . LEU A 1 88 ? 4.361 -0.648 -17.321 1.00 87.69 88 LEU A CA 1
ATOM 691 C C . LEU A 1 88 ? 4.858 -0.783 -15.876 1.00 87.69 88 LEU A C 1
ATOM 693 O O . LEU A 1 88 ? 4.045 -0.855 -14.956 1.00 87.69 88 LEU A O 1
ATOM 697 N N . MET A 1 89 ? 6.172 -0.721 -15.652 1.00 89.81 89 MET A N 1
ATOM 698 C CA . MET A 1 89 ? 6.766 -0.804 -14.311 1.00 89.81 89 MET A CA 1
ATOM 699 C C . MET A 1 89 ? 6.353 0.349 -13.383 1.00 89.81 89 MET A C 1
ATOM 701 O O . MET A 1 89 ? 6.344 0.172 -12.166 1.00 89.81 89 MET A O 1
ATOM 705 N N . VAL A 1 90 ? 5.967 1.509 -13.926 1.00 90.94 90 VAL A N 1
ATOM 706 C CA . VAL A 1 90 ? 5.401 2.629 -13.149 1.00 90.94 90 VAL A CA 1
ATOM 707 C C . VAL A 1 90 ? 3.891 2.471 -12.944 1.00 90.94 90 VAL A C 1
ATOM 709 O O . VAL A 1 90 ? 3.368 2.761 -11.864 1.00 90.94 90 VAL A O 1
ATOM 712 N N . LEU A 1 91 ? 3.178 1.993 -13.966 1.00 92.00 91 LEU A N 1
ATOM 713 C CA . LEU A 1 91 ? 1.724 1.833 -13.927 1.00 92.00 91 LEU A CA 1
ATOM 714 C C . LEU A 1 91 ? 1.278 0.696 -13.005 1.00 92.00 91 LEU A C 1
ATOM 716 O O . LEU A 1 91 ? 0.301 0.860 -12.276 1.00 92.00 91 LEU A O 1
ATOM 720 N N . ILE A 1 92 ? 1.996 -0.427 -12.990 1.00 94.00 92 ILE A N 1
ATOM 721 C CA . ILE A 1 92 ? 1.626 -1.607 -12.202 1.00 94.00 92 ILE A CA 1
ATOM 722 C C . ILE A 1 92 ? 1.511 -1.281 -10.703 1.00 94.00 92 ILE A C 1
ATOM 724 O O . ILE A 1 92 ? 0.437 -1.514 -10.143 1.00 94.00 92 ILE A O 1
ATOM 728 N N . PRO A 1 93 ? 2.512 -0.663 -10.038 1.00 94.31 93 PRO A N 1
ATOM 729 C CA . PRO A 1 93 ? 2.369 -0.253 -8.644 1.00 94.31 93 PRO A CA 1
ATOM 730 C C . PRO A 1 93 ? 1.178 0.669 -8.409 1.00 94.31 93 PRO A C 1
ATOM 732 O O . PRO A 1 93 ? 0.521 0.593 -7.367 1.00 94.31 93 PRO A O 1
ATOM 735 N N . CYS A 1 94 ? 0.876 1.525 -9.391 1.00 94.12 94 CYS A N 1
ATOM 736 C CA . CYS A 1 94 ? -0.240 2.445 -9.286 1.00 94.12 94 CYS A CA 1
ATOM 737 C C . CYS A 1 94 ? -1.591 1.722 -9.277 1.00 94.12 94 CYS A C 1
ATOM 739 O O . CYS A 1 94 ? -2.450 2.034 -8.446 1.00 94.12 94 CYS A O 1
ATOM 741 N N . LEU A 1 95 ? -1.749 0.746 -10.172 1.00 95.00 95 LEU A N 1
ATOM 742 C CA . LEU A 1 95 ? -2.938 -0.094 -10.287 1.00 95.00 95 LEU A CA 1
ATOM 743 C C . LEU A 1 95 ? -3.101 -1.020 -9.081 1.00 95.00 95 LEU A C 1
ATOM 745 O O . LEU A 1 95 ? -4.205 -1.124 -8.551 1.00 95.00 95 LEU A O 1
ATOM 749 N N . VAL A 1 96 ? -2.014 -1.630 -8.600 1.00 95.38 96 VAL A N 1
ATOM 750 C CA . VAL A 1 96 ? -2.038 -2.511 -7.423 1.00 95.38 96 VAL A CA 1
ATOM 751 C C . VAL A 1 96 ? -2.505 -1.745 -6.188 1.00 95.38 96 VAL A C 1
ATOM 753 O O . VAL A 1 96 ? -3.476 -2.146 -5.552 1.00 95.38 96 VAL A O 1
ATOM 756 N N . ILE A 1 97 ? -1.897 -0.595 -5.881 1.00 95.56 97 ILE A N 1
ATOM 757 C CA . ILE A 1 97 ? -2.315 0.243 -4.744 1.00 95.56 97 ILE A CA 1
ATOM 758 C C . ILE A 1 97 ? -3.774 0.680 -4.881 1.00 95.56 97 ILE A C 1
ATOM 760 O O . ILE A 1 97 ? -4.517 0.669 -3.899 1.00 95.56 97 ILE A O 1
ATOM 764 N N . TRP A 1 98 ? -4.201 1.069 -6.084 1.00 95.25 98 TRP A N 1
ATOM 765 C CA . TRP A 1 98 ? -5.591 1.446 -6.318 1.00 95.25 98 TRP A CA 1
ATOM 766 C C . TRP A 1 98 ? -6.553 0.273 -6.089 1.00 95.25 98 TRP A C 1
ATOM 768 O O . TRP A 1 98 ? -7.560 0.451 -5.404 1.00 95.25 98 TRP A O 1
ATOM 778 N N . ARG A 1 99 ? -6.230 -0.930 -6.583 1.00 93.94 99 ARG A N 1
ATOM 779 C CA . ARG A 1 99 ? -7.034 -2.147 -6.385 1.00 93.94 99 ARG A CA 1
ATOM 780 C C . ARG A 1 99 ? -7.123 -2.519 -4.908 1.00 93.94 99 ARG A C 1
ATOM 782 O O . ARG A 1 99 ? -8.220 -2.799 -4.433 1.00 93.94 99 ARG A O 1
ATOM 789 N N . LEU A 1 100 ? -6.005 -2.469 -4.181 1.00 94.31 100 LEU A N 1
ATOM 790 C CA . LEU A 1 100 ? -5.955 -2.733 -2.739 1.00 94.31 100 LEU A CA 1
ATOM 791 C C . LEU A 1 100 ? -6.822 -1.751 -1.955 1.00 94.31 100 LEU A C 1
ATOM 793 O O . LEU A 1 100 ? -7.639 -2.159 -1.129 1.00 94.31 100 LEU A O 1
ATOM 797 N N . TRP A 1 101 ? -6.708 -0.460 -2.265 1.00 94.75 101 TRP A N 1
ATOM 798 C CA . TRP A 1 101 ? -7.535 0.556 -1.630 1.00 94.75 101 TRP A CA 1
ATOM 799 C C . TRP A 1 101 ? -9.023 0.375 -1.945 1.00 94.75 101 TRP A C 1
ATOM 801 O O . TRP A 1 101 ? -9.854 0.436 -1.040 1.00 94.75 101 TRP A O 1
ATOM 811 N N . ARG A 1 102 ? -9.367 0.102 -3.210 1.00 92.94 102 ARG A N 1
ATOM 812 C CA . ARG A 1 102 ? -10.749 -0.155 -3.637 1.00 92.94 102 ARG A CA 1
ATOM 813 C C . ARG A 1 102 ? -11.349 -1.347 -2.896 1.00 92.94 102 ARG A C 1
ATOM 815 O O . ARG A 1 102 ? -12.445 -1.222 -2.360 1.00 92.94 102 ARG A O 1
ATOM 822 N N . ARG A 1 103 ? -10.615 -2.460 -2.810 1.00 91.75 103 ARG A N 1
ATOM 823 C CA . ARG A 1 103 ? -11.019 -3.648 -2.047 1.00 91.75 103 ARG A CA 1
ATOM 824 C C . ARG A 1 103 ? -11.285 -3.301 -0.583 1.00 91.75 103 ARG A C 1
ATOM 826 O O . ARG A 1 103 ? -12.298 -3.716 -0.032 1.00 91.75 103 ARG A O 1
ATOM 833 N N . ARG A 1 104 ? -10.410 -2.506 0.041 1.00 92.06 104 ARG A N 1
ATOM 834 C CA . ARG A 1 104 ? -10.591 -2.056 1.428 1.00 92.06 104 ARG A CA 1
ATOM 835 C C . ARG A 1 104 ? -11.843 -1.204 1.608 1.00 92.06 104 ARG A C 1
ATOM 837 O O . ARG A 1 104 ? -12.576 -1.403 2.574 1.00 92.06 104 ARG A O 1
ATOM 844 N N . CYS A 1 105 ? -12.116 -0.289 0.682 1.00 92.25 105 CYS A N 1
ATOM 845 C CA . CYS A 1 105 ? -13.357 0.483 0.690 1.00 92.25 105 CYS A CA 1
ATOM 846 C C . CYS A 1 105 ? -14.592 -0.416 0.536 1.00 92.25 105 CYS A C 1
ATOM 848 O O . CYS A 1 105 ? -15.528 -0.256 1.311 1.00 92.25 105 CYS A O 1
ATOM 850 N N . ALA A 1 106 ? -14.579 -1.385 -0.383 1.00 91.06 106 ALA A N 1
ATOM 851 C CA . ALA A 1 106 ? -15.686 -2.326 -0.569 1.00 91.06 106 ALA A CA 1
ATOM 852 C C . ALA A 1 106 ? -15.930 -3.186 0.685 1.00 91.06 106 ALA A C 1
ATOM 854 O O . ALA A 1 106 ? -17.061 -3.299 1.152 1.00 91.06 106 ALA A O 1
ATOM 855 N N . ALA A 1 107 ? -14.869 -3.717 1.299 1.00 89.94 107 ALA A N 1
ATOM 856 C CA . ALA A 1 107 ? -14.981 -4.498 2.529 1.00 89.94 107 ALA A CA 1
ATOM 857 C C . ALA A 1 107 ? -15.533 -3.667 3.697 1.00 89.94 107 ALA A C 1
ATOM 859 O O . ALA A 1 107 ? -16.349 -4.155 4.474 1.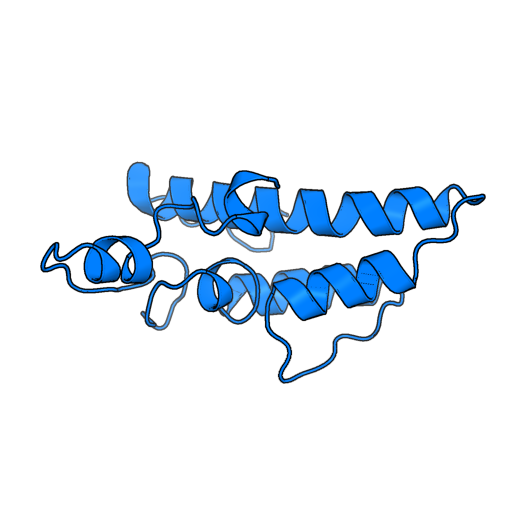00 89.94 107 ALA A O 1
ATOM 860 N N . ARG A 1 108 ? -15.109 -2.403 3.822 1.00 88.12 108 ARG A N 1
ATOM 861 C CA . ARG A 1 108 ? -15.475 -1.541 4.955 1.00 88.12 108 ARG A CA 1
ATOM 862 C C . ARG A 1 108 ? -16.832 -0.852 4.804 1.00 88.12 108 ARG A C 1
ATOM 864 O O . ARG A 1 108 ? -17.509 -0.668 5.807 1.00 88.12 108 ARG A O 1
ATOM 871 N N . LEU A 1 109 ? -17.203 -0.438 3.594 1.00 87.56 109 LEU A N 1
ATOM 872 C CA . LEU A 1 109 ? -18.420 0.344 3.336 1.00 87.56 109 LEU A CA 1
ATOM 873 C C . LEU A 1 109 ? -19.575 -0.512 2.810 1.00 87.56 109 LEU A C 1
ATOM 875 O O . LEU A 1 109 ? -20.728 -0.188 3.065 1.00 87.56 109 LEU A O 1
ATOM 879 N N . GLU A 1 110 ? -19.275 -1.592 2.086 1.00 87.56 110 GLU A N 1
ATOM 880 C CA . GLU A 1 110 ? -20.284 -2.444 1.440 1.00 87.56 110 GLU A CA 1
ATOM 881 C C . GLU A 1 110 ? -20.356 -3.852 2.050 1.00 87.56 110 GLU A C 1
ATOM 883 O O . GLU A 1 110 ? -21.234 -4.627 1.683 1.00 87.56 110 GLU A O 1
ATOM 888 N N . GLY A 1 111 ? -19.425 -4.216 2.941 1.00 82.19 111 GLY A N 1
ATOM 889 C CA . GLY A 1 111 ? -19.342 -5.559 3.523 1.00 82.19 111 GLY A CA 1
ATOM 890 C C . GLY A 1 111 ? -18.937 -6.656 2.528 1.00 82.19 111 GLY A C 1
ATOM 891 O O . GLY A 1 111 ? -19.130 -7.836 2.811 1.00 82.19 111 GLY A O 1
ATOM 892 N N . LYS A 1 112 ? -18.387 -6.296 1.358 1.00 81.31 112 LYS A N 1
ATOM 893 C CA . LYS A 1 112 ? -18.005 -7.247 0.300 1.00 81.31 112 LYS A CA 1
ATOM 894 C C . LYS A 1 112 ? -16.529 -7.6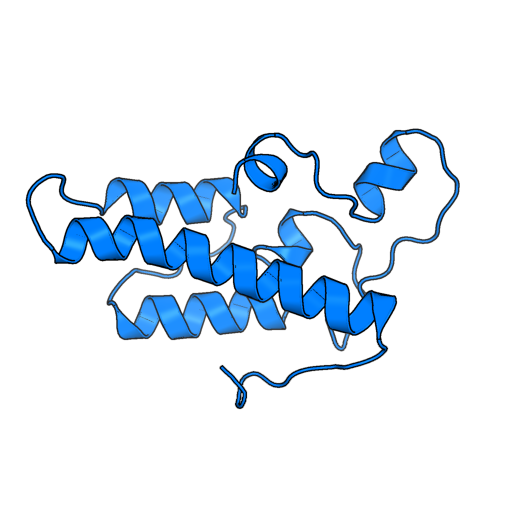34 0.395 1.00 81.31 112 LYS A C 1
ATOM 896 O O . LYS A 1 112 ? -15.651 -6.775 0.336 1.00 81.31 112 LYS A O 1
ATOM 901 N N . LEU A 1 113 ? -16.250 -8.935 0.466 1.00 76.56 113 LEU A N 1
ATOM 902 C CA . LEU A 1 113 ? -14.898 -9.494 0.388 1.00 76.56 113 LEU A CA 1
ATOM 903 C C . LEU A 1 113 ? -14.666 -10.051 -1.018 1.00 76.56 113 LEU A C 1
ATOM 905 O O . LEU A 1 113 ? -15.108 -11.150 -1.333 1.00 76.56 113 LEU A O 1
ATOM 909 N N . GLU A 1 114 ? -13.975 -9.289 -1.864 1.00 75.50 114 GLU A N 1
ATOM 910 C CA . GLU A 1 114 ? -13.523 -9.800 -3.165 1.00 75.50 114 GLU A CA 1
ATOM 911 C C . GLU A 1 114 ? -12.503 -10.939 -2.949 1.00 75.50 114 GLU A C 1
ATOM 913 O O . GLU A 1 114 ? -11.779 -10.967 -1.951 1.00 75.50 114 GLU A O 1
ATOM 918 N N . SER A 1 115 ? -12.386 -11.883 -3.871 1.00 71.88 115 SER A N 1
ATOM 919 C CA . SER A 1 115 ? -11.351 -12.924 -3.859 1.00 71.88 115 SER A CA 1
ATOM 920 C C . SER A 1 115 ? -10.147 -12.514 -4.721 1.00 71.88 115 SER A C 1
ATOM 922 O O . SER A 1 115 ? -10.220 -11.576 -5.511 1.00 71.88 115 SER A O 1
ATOM 924 N N . ILE A 1 116 ? -9.012 -13.210 -4.580 1.00 66.81 116 ILE A N 1
ATOM 925 C CA . ILE A 1 116 ? -7.880 -13.103 -5.527 1.00 66.81 116 ILE A CA 1
ATOM 926 C C . ILE A 1 116 ? -8.284 -13.590 -6.924 1.00 66.81 116 ILE A C 1
ATOM 928 O O . ILE A 1 116 ? -7.725 -13.117 -7.907 1.00 66.81 116 ILE A O 1
ATOM 932 N N . SER A 1 117 ? -9.248 -14.512 -7.019 1.00 63.06 117 SER A N 1
ATOM 933 C CA . SER A 1 117 ? -9.781 -15.010 -8.295 1.00 63.06 117 SER A CA 1
ATOM 934 C C . SER A 1 117 ? -10.539 -13.950 -9.094 1.00 63.06 117 SER A C 1
ATOM 936 O O . SER A 1 117 ? -10.705 -14.109 -10.296 1.00 63.06 117 SER A O 1
ATOM 938 N N . ASP A 1 118 ? -10.959 -12.866 -8.441 1.00 59.22 118 ASP A N 1
ATOM 939 C CA . ASP A 1 118 ? -11.666 -11.748 -9.072 1.00 59.22 118 ASP A CA 1
ATOM 940 C C . ASP A 1 118 ? -10.677 -10.679 -9.592 1.00 59.22 118 ASP A C 1
ATOM 942 O O . ASP A 1 118 ? -11.059 -9.524 -9.821 1.00 59.22 118 ASP A O 1
ATOM 946 N N . VAL A 1 119 ? -9.379 -11.019 -9.683 1.00 57.16 119 VAL A N 1
ATOM 947 C CA . VAL A 1 119 ? -8.261 -10.121 -10.035 1.00 57.16 119 VAL A CA 1
ATOM 948 C C . VAL A 1 119 ? -7.395 -10.675 -11.157 1.00 57.16 119 VAL A C 1
ATOM 950 O O . VAL A 1 119 ? -6.770 -11.754 -10.977 1.00 57.16 119 VAL A O 1
#

Secondary structure (DSSP, 8-state):
-HHHHTT-S--HHHHHHTT-------SSSSS-----HHIIIIISHHHHHHHHHHHHHTT----SS--HHHHHHHHHHH--TTSHHHHHHHHHHHHHHHHHHHHHHIIIII-----GGG-

pLDDT: mean 89.09, std 7.78, range [57.16, 95.69]

InterPro domains:
  IPR026960 Reverse transcriptase zinc-binding domain [PF13966] (1-51)